Protein AF-A0A1R3JI22-F1 (afdb_monomer_lite)

Sequence (81 aa):
MAANTQQFGYREDYSREGNTRRINEVSTHSTSLEQQLQETNQQVAALIDLFNANFSSVPKSCGICKQGHYADKCPSLEHTA

Structure (mmCIF, N/CA/C/O backbone):
data_AF-A0A1R3JI22-F1
#
_entry.id   AF-A0A1R3JI22-F1
#
loop_
_atom_site.group_PDB
_atom_site.id
_atom_site.type_symbol
_atom_site.label_atom_id
_atom_site.label_alt_id
_atom_site.label_comp_id
_atom_site.label_asym_id
_atom_site.label_entity_id
_atom_site.label_seq_id
_atom_site.pdbx_PDB_ins_code
_atom_site.Cartn_x
_atom_site.Cartn_y
_atom_site.Cartn_z
_atom_site.occupancy
_atom_site.B_iso_or_equiv
_atom_site.auth_seq_id
_atom_site.auth_comp_id
_atom_site.auth_asym_id
_atom_site.auth_atom_id
_atom_site.pdbx_PDB_model_num
ATOM 1 N N . MET A 1 1 ? -39.529 -17.003 57.052 1.00 48.59 1 MET A N 1
ATOM 2 C CA . MET A 1 1 ? -38.863 -16.460 55.848 1.00 48.59 1 MET A CA 1
ATOM 3 C C . MET A 1 1 ? -37.823 -15.471 56.336 1.00 48.59 1 MET A C 1
ATOM 5 O O . MET A 1 1 ? -38.200 -14.533 57.024 1.00 48.59 1 MET A O 1
ATOM 9 N N . ALA A 1 2 ? -36.536 -15.740 56.122 1.00 50.66 2 ALA A N 1
ATOM 10 C CA . ALA A 1 2 ? -35.473 -14.856 56.595 1.00 50.66 2 ALA A CA 1
ATOM 11 C C . ALA A 1 2 ? -35.355 -13.643 55.659 1.00 50.66 2 ALA A C 1
ATOM 13 O O . ALA A 1 2 ? -35.289 -13.811 54.442 1.00 50.66 2 ALA A O 1
ATOM 14 N N . ALA A 1 3 ? -35.361 -12.434 56.223 1.00 56.50 3 ALA A N 1
ATOM 15 C CA . ALA A 1 3 ? -35.155 -11.198 55.481 1.00 56.50 3 ALA A CA 1
ATOM 16 C C . ALA A 1 3 ? -33.687 -11.116 55.033 1.00 56.50 3 ALA A C 1
ATOM 18 O O . ALA A 1 3 ? -32.778 -11.059 55.858 1.00 56.50 3 ALA A O 1
ATOM 19 N N . ASN A 1 4 ? -33.457 -11.145 53.719 1.00 49.78 4 ASN A N 1
ATOM 20 C CA . ASN A 1 4 ? -32.139 -10.986 53.115 1.00 49.78 4 ASN A CA 1
ATOM 21 C C . ASN A 1 4 ? -31.796 -9.492 53.057 1.00 49.78 4 ASN A C 1
ATOM 23 O O . ASN A 1 4 ? -31.980 -8.824 52.042 1.00 49.78 4 ASN A O 1
ATOM 27 N N . THR A 1 5 ? -31.348 -8.946 54.182 1.00 56.97 5 THR A N 1
ATOM 28 C CA . THR A 1 5 ? -30.676 -7.648 54.216 1.00 56.97 5 THR A CA 1
ATOM 29 C C . THR A 1 5 ? -29.244 -7.840 53.731 1.00 56.97 5 THR A C 1
ATOM 31 O O . THR A 1 5 ? -28.317 -7.967 54.531 1.00 56.97 5 THR A O 1
ATOM 34 N N . GLN A 1 6 ? -29.058 -7.873 52.408 1.00 61.84 6 GLN A N 1
ATOM 35 C CA . GLN A 1 6 ? -27.762 -7.569 51.809 1.00 61.84 6 GLN A CA 1
ATOM 36 C C . GLN A 1 6 ? -27.445 -6.109 52.125 1.00 61.84 6 GLN A C 1
ATOM 38 O O . GLN A 1 6 ? -27.857 -5.173 51.444 1.00 61.84 6 GLN A O 1
ATOM 43 N N . GLN A 1 7 ? -26.755 -5.939 53.246 1.00 56.00 7 GLN A N 1
ATOM 44 C CA . GLN A 1 7 ? -26.091 -4.720 53.649 1.00 56.00 7 GLN A CA 1
ATOM 45 C C . GLN A 1 7 ? -25.015 -4.433 52.598 1.00 56.00 7 GLN A C 1
ATOM 47 O O . GLN A 1 7 ? -23.894 -4.934 52.684 1.00 56.00 7 GLN A O 1
ATOM 52 N N . PHE A 1 8 ? -25.356 -3.650 51.574 1.00 61.06 8 PHE A N 1
ATOM 53 C CA . PHE A 1 8 ? -24.343 -2.957 50.793 1.00 61.06 8 PHE A CA 1
ATOM 54 C C . PHE A 1 8 ? -23.674 -1.990 51.769 1.00 61.06 8 PHE A C 1
ATOM 56 O O . PHE A 1 8 ? -24.229 -0.945 52.099 1.00 61.06 8 PHE A O 1
ATOM 63 N N . GLY A 1 9 ? -22.538 -2.403 52.337 1.00 56.59 9 GLY A N 1
ATOM 64 C CA . GLY A 1 9 ? -21.716 -1.517 53.150 1.00 56.59 9 GLY A CA 1
ATOM 65 C C . GLY A 1 9 ? -21.437 -0.234 52.371 1.00 56.59 9 GLY A C 1
ATOM 66 O O . GLY A 1 9 ? -21.345 -0.266 51.141 1.00 56.59 9 GLY A O 1
ATOM 67 N N . TYR A 1 10 ? -21.335 0.889 53.085 1.00 56.34 10 TYR A N 1
ATOM 68 C CA . TYR A 1 10 ? -20.847 2.134 52.506 1.00 56.34 10 TYR A CA 1
ATOM 69 C C . TYR A 1 10 ? -19.546 1.827 51.765 1.00 56.34 10 TYR A C 1
ATOM 71 O O . TYR A 1 10 ? -18.566 1.404 52.373 1.00 56.34 10 TYR A O 1
ATOM 79 N N . ARG A 1 11 ? -19.551 1.979 50.439 1.00 58.16 11 ARG A N 1
ATOM 80 C CA . ARG A 1 11 ? -18.298 2.060 49.704 1.00 58.16 11 ARG A CA 1
ATOM 81 C C . ARG A 1 11 ? -17.735 3.422 50.050 1.00 58.16 11 ARG A C 1
ATOM 83 O O . ARG A 1 11 ? -18.286 4.429 49.620 1.00 58.16 11 ARG A O 1
ATOM 90 N N . GLU A 1 12 ? -16.675 3.458 50.848 1.00 51.97 12 GLU A N 1
ATOM 91 C CA . GLU A 1 12 ? -15.785 4.604 50.797 1.00 51.97 12 GLU A CA 1
ATOM 92 C C . GLU A 1 12 ? -15.345 4.746 49.339 1.00 51.97 12 GLU A C 1
ATOM 94 O O . GLU A 1 12 ? -14.630 3.895 48.799 1.00 51.97 12 GLU A O 1
ATOM 99 N N . ASP A 1 13 ? -15.839 5.795 48.681 1.00 56.34 13 ASP A N 1
ATOM 100 C CA . ASP A 1 13 ? -15.288 6.310 47.437 1.00 56.34 13 ASP A CA 1
ATOM 101 C C . ASP A 1 13 ? -13.870 6.798 47.743 1.00 56.34 13 ASP A C 1
ATOM 103 O O . ASP A 1 13 ? -13.589 7.990 47.877 1.00 56.34 13 ASP A O 1
ATOM 107 N N . TYR A 1 14 ? -12.949 5.848 47.906 1.00 50.25 14 TYR A N 1
ATOM 108 C CA . TYR A 1 14 ? -11.536 6.121 47.790 1.00 50.25 14 TYR A CA 1
ATOM 109 C C . TYR A 1 14 ? -11.346 6.612 46.364 1.00 50.25 14 TYR A C 1
ATOM 111 O O . TYR A 1 14 ? -11.291 5.823 45.417 1.00 50.25 14 TYR A O 1
ATOM 119 N N . SER A 1 15 ? -11.266 7.934 46.233 1.00 57.22 15 SER A N 1
ATOM 120 C CA . SER A 1 15 ? -10.685 8.628 45.094 1.00 57.22 15 SER A CA 1
ATOM 121 C C . SER A 1 15 ? -9.226 8.178 44.992 1.00 57.22 15 SER A C 1
ATOM 123 O O . SER A 1 15 ? -8.299 8.821 45.475 1.00 57.22 15 SER A O 1
ATOM 125 N N . ARG A 1 16 ? -9.036 6.956 44.496 1.00 52.53 16 ARG A N 1
ATOM 126 C CA . ARG A 1 16 ? -7.746 6.325 44.288 1.00 52.53 16 ARG A CA 1
ATOM 127 C C . ARG A 1 16 ? -7.470 6.489 42.811 1.00 52.53 16 ARG A C 1
ATOM 129 O O . ARG A 1 16 ? -8.058 5.800 41.982 1.00 52.53 16 ARG A O 1
ATOM 136 N N . GLU A 1 17 ? -6.594 7.438 42.524 1.00 54.31 17 GLU A N 1
ATOM 137 C CA . GLU A 1 17 ? -5.990 7.780 41.235 1.00 54.31 17 GLU A CA 1
ATOM 138 C C . GLU A 1 17 ? -5.208 6.591 40.637 1.00 54.31 17 GLU A C 1
ATOM 140 O O . GLU A 1 17 ? -4.006 6.642 40.397 1.00 54.31 17 GLU A O 1
ATOM 145 N N . GLY A 1 18 ? -5.875 5.459 40.435 1.00 51.44 18 GLY A N 1
ATOM 146 C CA . GLY A 1 18 ? -5.251 4.210 40.038 1.00 51.44 18 GLY A CA 1
ATOM 147 C C . GLY A 1 18 ? -6.281 3.245 39.486 1.00 51.44 18 GLY A C 1
ATOM 148 O O . GLY A 1 18 ? -6.762 2.383 40.212 1.00 51.44 18 GLY A O 1
ATOM 149 N N . ASN A 1 19 ? -6.594 3.419 38.199 1.00 57.38 19 ASN A N 1
ATOM 150 C CA . ASN A 1 19 ? -7.143 2.418 37.279 1.00 57.38 19 ASN A CA 1
ATOM 151 C C . ASN A 1 19 ? -8.068 1.363 37.924 1.00 57.38 19 ASN A C 1
ATOM 153 O O . ASN A 1 19 ? -7.785 0.162 37.904 1.00 57.38 19 ASN A O 1
ATOM 157 N N . THR A 1 20 ? -9.179 1.800 38.516 1.00 57.78 20 THR A N 1
ATOM 158 C CA . THR A 1 20 ? -10.251 0.905 38.956 1.00 57.78 20 THR A CA 1
ATOM 159 C C . THR A 1 20 ? -11.059 0.476 37.737 1.00 57.78 20 THR A C 1
ATOM 161 O O . THR A 1 20 ? -12.122 1.024 37.444 1.00 57.78 20 THR A O 1
ATOM 164 N N . ARG A 1 21 ? -10.540 -0.516 37.005 1.00 63.94 21 ARG A N 1
ATOM 165 C CA . ARG A 1 21 ? -11.277 -1.142 35.903 1.00 63.94 21 ARG A CA 1
ATOM 166 C C . ARG A 1 21 ? -12.648 -1.602 36.399 1.00 63.94 21 ARG A C 1
ATOM 168 O O . ARG A 1 21 ? -12.738 -2.379 37.357 1.00 63.94 21 ARG A O 1
ATOM 175 N N . ARG A 1 22 ? -13.730 -1.105 35.793 1.00 71.75 22 ARG A N 1
ATOM 176 C CA . ARG A 1 22 ? -15.096 -1.510 36.167 1.00 71.75 22 ARG A CA 1
ATOM 177 C C . ARG A 1 22 ? -15.285 -2.960 35.722 1.00 71.75 22 ARG A C 1
ATOM 179 O O . ARG A 1 22 ? -14.899 -3.317 34.620 1.00 71.75 22 ARG A O 1
ATOM 186 N N . ILE A 1 23 ? -15.920 -3.786 36.555 1.00 64.94 23 ILE A N 1
ATOM 187 C CA . ILE A 1 23 ? -16.051 -5.250 36.362 1.00 64.94 23 ILE A CA 1
ATOM 188 C C . ILE A 1 23 ? -16.695 -5.638 35.007 1.00 64.94 23 ILE A C 1
ATOM 190 O O . ILE A 1 23 ? -16.503 -6.753 34.542 1.00 64.94 23 ILE A O 1
ATOM 194 N N . ASN A 1 24 ? -17.376 -4.699 34.336 1.00 62.44 24 ASN A N 1
ATOM 195 C CA . ASN A 1 24 ? -18.011 -4.881 33.026 1.00 62.44 24 ASN A CA 1
ATOM 196 C C . ASN A 1 24 ? -17.525 -3.875 31.965 1.00 62.44 24 ASN A C 1
ATOM 198 O O . ASN A 1 24 ? -18.272 -3.551 31.040 1.00 62.44 24 ASN A O 1
ATOM 202 N N . GLU A 1 25 ? -16.332 -3.295 32.109 1.00 65.38 25 GLU A N 1
ATOM 203 C CA . GLU A 1 25 ? -15.799 -2.442 31.048 1.00 65.38 25 GLU A CA 1
ATOM 204 C C . GLU A 1 25 ? -15.410 -3.297 29.835 1.00 65.38 25 GLU A C 1
ATOM 206 O O . GLU A 1 25 ? -14.548 -4.171 29.900 1.00 65.38 25 GLU A O 1
ATOM 211 N N . VAL A 1 26 ? -16.082 -3.063 28.711 1.00 64.00 26 VAL A N 1
ATOM 212 C CA . VAL A 1 26 ? -15.674 -3.619 27.423 1.00 64.00 26 VAL A CA 1
ATOM 213 C C . VAL A 1 26 ? -14.691 -2.625 26.828 1.00 64.00 26 VAL A C 1
ATOM 215 O O . VAL A 1 26 ? -15.018 -1.456 26.629 1.00 64.00 26 VAL A O 1
ATOM 218 N N . SER A 1 27 ? -13.458 -3.069 26.612 1.00 61.34 27 SER A N 1
ATOM 219 C CA . SER A 1 27 ? -12.403 -2.218 26.078 1.00 61.34 27 SER A CA 1
ATOM 220 C C . SER A 1 27 ? -12.771 -1.724 24.674 1.00 61.34 27 SER A C 1
ATOM 222 O O . SER A 1 27 ? -12.984 -2.521 23.766 1.00 61.34 27 SER A O 1
ATOM 224 N N . THR A 1 28 ? -12.800 -0.407 24.469 1.00 62.00 28 THR A N 1
ATOM 225 C CA . THR A 1 28 ? -12.976 0.225 23.146 1.00 62.00 28 THR A CA 1
ATOM 226 C C . THR A 1 28 ? -11.706 0.145 22.285 1.00 62.00 28 THR A C 1
ATOM 228 O O . THR A 1 28 ? -11.627 0.729 21.203 1.00 62.00 28 THR A O 1
ATOM 231 N N . HIS A 1 29 ? -10.673 -0.574 22.738 1.00 59.34 29 HIS A N 1
ATOM 232 C CA . HIS A 1 29 ? -9.415 -0.714 22.005 1.00 59.34 29 HIS A CA 1
ATOM 233 C C . HIS A 1 29 ? -9.583 -1.473 20.686 1.00 59.34 29 HIS A C 1
ATOM 235 O O . HIS A 1 29 ? -8.807 -1.235 19.767 1.00 59.34 29 HIS A O 1
ATOM 241 N N . SER A 1 30 ? -10.614 -2.314 20.553 1.00 58.09 30 SER A N 1
ATOM 242 C CA . SER A 1 30 ? -10.958 -2.979 19.290 1.00 58.09 30 SER A CA 1
ATOM 243 C C . SER A 1 30 ? -11.259 -1.956 18.194 1.00 58.09 30 SER A C 1
ATOM 245 O O . SER A 1 30 ? -10.580 -1.947 17.172 1.00 58.09 30 SER A O 1
ATOM 247 N N . THR A 1 31 ? -12.141 -0.988 18.479 1.00 68.69 31 THR A N 1
ATOM 248 C CA . THR A 1 31 ? -12.454 0.103 17.543 1.00 68.69 31 THR A CA 1
ATOM 249 C C . THR A 1 31 ? -11.242 0.987 17.247 1.00 68.69 31 THR A C 1
ATOM 251 O O . THR A 1 31 ? -11.078 1.447 16.123 1.00 68.69 31 THR A O 1
ATOM 254 N N . SER A 1 32 ? -10.349 1.184 18.225 1.00 81.44 32 SER A N 1
ATOM 255 C CA . SER A 1 32 ? -9.116 1.960 18.033 1.00 81.44 32 SER A CA 1
ATOM 256 C C . SER A 1 32 ? -8.108 1.244 17.129 1.00 81.44 32 SER A C 1
ATOM 258 O O . SER A 1 32 ? -7.442 1.895 16.329 1.00 81.44 32 SER A O 1
ATOM 260 N N . LEU A 1 33 ? -7.981 -0.080 17.249 1.00 85.06 33 LEU A N 1
ATOM 261 C CA . LEU A 1 33 ? -7.075 -0.875 16.422 1.00 85.06 33 LEU A CA 1
ATOM 262 C C . LEU A 1 33 ? -7.593 -0.986 14.985 1.00 85.06 33 LEU A C 1
ATOM 264 O O . LEU A 1 33 ? -6.818 -0.843 14.042 1.00 85.06 33 LEU A O 1
ATOM 268 N N . GLU A 1 34 ? -8.896 -1.211 14.819 1.00 87.19 34 GLU A N 1
ATOM 269 C CA . GLU A 1 34 ? -9.555 -1.245 13.509 1.00 87.19 34 GLU A CA 1
ATOM 270 C C . GLU A 1 34 ? -9.413 0.096 12.781 1.00 87.19 34 GLU A C 1
ATOM 272 O O . GLU A 1 34 ? -9.055 0.128 11.602 1.00 87.19 34 GLU A O 1
ATOM 277 N N . GLN A 1 35 ? -9.595 1.205 13.501 1.00 88.56 35 GLN A N 1
ATOM 278 C CA . GLN A 1 35 ? -9.371 2.544 12.966 1.00 88.56 35 GLN A CA 1
ATOM 279 C C . GLN A 1 35 ? -7.907 2.747 12.546 1.00 88.56 35 GLN A C 1
ATOM 281 O O . GLN A 1 35 ? -7.644 3.165 11.420 1.00 88.56 35 GLN A O 1
ATOM 286 N N . GLN A 1 36 ? -6.950 2.378 13.400 1.00 91.94 36 GLN A N 1
ATOM 287 C CA . GLN A 1 36 ? -5.526 2.524 13.092 1.00 91.94 36 GLN A CA 1
ATOM 288 C C . GLN A 1 36 ? -5.103 1.670 11.882 1.00 91.94 36 GLN A C 1
ATOM 290 O O . GLN A 1 36 ? -4.286 2.103 11.064 1.00 91.94 36 GLN A O 1
ATOM 295 N N . LEU A 1 37 ? -5.674 0.470 11.732 1.00 95.00 37 LEU A N 1
ATOM 296 C CA . LEU A 1 37 ? -5.485 -0.378 10.551 1.00 95.00 37 LEU A CA 1
ATOM 297 C C . LEU A 1 37 ? -6.037 0.288 9.289 1.00 95.00 37 LEU A C 1
ATOM 299 O O . LEU A 1 37 ? -5.368 0.293 8.254 1.00 95.00 37 LEU A O 1
ATOM 303 N N . GLN A 1 38 ? -7.231 0.876 9.367 1.00 93.94 38 GLN A N 1
ATOM 304 C CA . GLN A 1 38 ? -7.829 1.597 8.248 1.00 93.94 38 GLN A CA 1
ATOM 305 C C . GLN A 1 38 ? -6.987 2.814 7.837 1.00 93.94 38 GLN A C 1
ATOM 307 O O . GLN A 1 38 ? -6.714 2.985 6.648 1.00 93.94 38 GLN A O 1
ATOM 312 N N . GLU A 1 39 ? -6.525 3.616 8.796 1.00 94.75 39 GLU A N 1
ATOM 313 C CA . GLU A 1 39 ? -5.644 4.765 8.543 1.00 94.75 39 GLU A CA 1
ATOM 314 C C . GLU A 1 39 ? -4.315 4.330 7.910 1.00 94.75 39 GLU A C 1
ATOM 316 O O . GLU A 1 39 ? -3.865 4.917 6.926 1.00 94.75 39 GLU A O 1
ATOM 321 N N . THR A 1 40 ? -3.715 3.249 8.413 1.00 95.75 40 THR A N 1
ATOM 322 C CA . THR A 1 40 ? -2.473 2.690 7.855 1.00 95.75 40 THR A CA 1
ATOM 323 C C . THR A 1 40 ? -2.673 2.228 6.412 1.00 95.75 40 THR A C 1
ATOM 325 O O . THR A 1 40 ? -1.864 2.548 5.541 1.00 95.75 40 THR A O 1
ATOM 328 N N . ASN A 1 41 ? -3.769 1.522 6.123 1.00 97.12 41 ASN A N 1
ATOM 329 C CA . ASN A 1 41 ? -4.082 1.074 4.765 1.00 97.12 41 ASN A CA 1
ATOM 330 C C . ASN A 1 41 ? -4.258 2.254 3.799 1.00 97.12 41 ASN A C 1
ATOM 332 O O . ASN A 1 41 ? -3.791 2.191 2.661 1.00 97.12 41 ASN A O 1
ATOM 336 N N . GLN A 1 42 ? -4.879 3.346 4.252 1.00 96.94 42 GLN A N 1
ATOM 337 C CA . GLN A 1 42 ? -5.012 4.566 3.451 1.00 96.94 42 GLN A CA 1
ATOM 338 C C . GLN A 1 42 ? -3.653 5.218 3.168 1.00 96.94 42 GLN A C 1
ATOM 340 O O . GLN A 1 42 ? -3.397 5.628 2.036 1.00 96.94 42 GLN A O 1
ATOM 345 N N . GLN A 1 43 ? -2.757 5.268 4.158 1.00 97.38 43 GLN A N 1
ATOM 346 C CA . GLN A 1 43 ? -1.399 5.786 3.962 1.00 97.38 43 GLN A CA 1
ATOM 347 C C . GLN A 1 43 ? -0.605 4.936 2.963 1.00 97.38 43 GLN A C 1
ATOM 349 O O . GLN A 1 43 ? 0.059 5.484 2.083 1.00 97.38 43 GLN A O 1
ATOM 354 N N . VAL A 1 44 ? -0.705 3.606 3.049 1.00 97.50 44 VAL A N 1
ATOM 355 C CA . VAL A 1 44 ? -0.052 2.692 2.099 1.00 97.50 44 VAL A CA 1
ATOM 356 C C . VAL A 1 44 ? -0.575 2.910 0.679 1.00 97.50 44 VAL A C 1
ATOM 358 O O . VAL A 1 44 ? 0.228 3.004 -0.248 1.00 97.50 44 VAL A O 1
ATOM 361 N N . ALA A 1 45 ? -1.891 3.048 0.498 1.00 97.12 45 ALA A N 1
ATOM 362 C CA . ALA A 1 45 ? -2.477 3.331 -0.812 1.00 97.12 45 ALA A CA 1
ATOM 363 C C . ALA A 1 45 ? -1.955 4.655 -1.397 1.00 97.12 45 ALA A C 1
ATOM 365 O O . ALA A 1 45 ? -1.477 4.676 -2.529 1.00 97.12 45 ALA A O 1
ATOM 366 N N . ALA A 1 46 ? -1.933 5.727 -0.600 1.00 96.62 46 ALA A N 1
ATOM 367 C CA . ALA A 1 46 ? -1.407 7.022 -1.033 1.00 96.62 46 ALA A CA 1
ATOM 368 C C . ALA A 1 46 ? 0.080 6.954 -1.427 1.00 96.62 46 ALA A C 1
ATOM 370 O O . ALA A 1 46 ? 0.497 7.578 -2.402 1.00 96.62 46 ALA A O 1
ATOM 371 N N . LEU A 1 47 ? 0.888 6.175 -0.700 1.00 96.12 47 LEU A N 1
ATOM 372 C CA . LEU A 1 47 ? 2.296 5.957 -1.041 1.00 96.12 47 LEU A CA 1
ATOM 373 C C . LEU A 1 47 ? 2.462 5.180 -2.353 1.00 96.12 47 LEU A C 1
ATOM 375 O O . LEU A 1 47 ? 3.342 5.516 -3.145 1.00 96.12 47 LEU A O 1
ATOM 379 N N . ILE A 1 48 ? 1.619 4.175 -2.602 1.00 94.69 48 ILE A N 1
ATOM 380 C CA . ILE A 1 48 ? 1.607 3.428 -3.867 1.00 94.69 48 ILE A CA 1
ATOM 381 C C . ILE A 1 48 ? 1.219 4.351 -5.025 1.00 94.69 48 ILE A C 1
ATOM 383 O O . ILE A 1 48 ? 1.887 4.339 -6.059 1.00 94.69 48 ILE A O 1
ATOM 387 N N . ASP A 1 49 ? 0.194 5.182 -4.849 1.00 94.81 49 ASP A N 1
ATOM 388 C CA . ASP A 1 49 ? -0.249 6.131 -5.873 1.00 94.81 49 ASP A CA 1
ATOM 389 C C . ASP A 1 49 ? 0.833 7.167 -6.183 1.00 94.81 49 ASP A C 1
ATOM 391 O O . ASP A 1 49 ? 1.130 7.421 -7.351 1.00 94.81 49 ASP A O 1
ATOM 395 N N . LEU A 1 50 ? 1.494 7.705 -5.154 1.00 94.12 50 LEU A N 1
ATOM 396 C CA . LEU A 1 50 ? 2.644 8.593 -5.320 1.00 94.12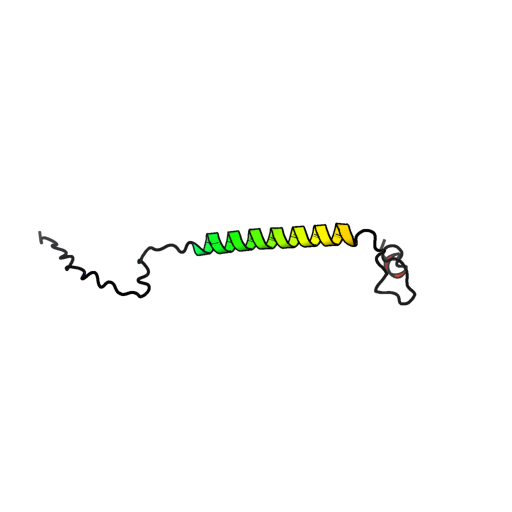 50 LEU A CA 1
ATOM 397 C C . LEU A 1 50 ? 3.797 7.894 -6.041 1.00 94.12 50 LEU A C 1
ATOM 399 O O . LEU A 1 50 ? 4.387 8.472 -6.955 1.00 94.12 50 LEU A O 1
ATOM 403 N N . PHE A 1 51 ? 4.118 6.656 -5.668 1.00 90.56 51 PHE A N 1
ATOM 404 C CA . PHE A 1 51 ? 5.162 5.892 -6.340 1.00 90.56 51 PHE A CA 1
ATOM 405 C C . PHE A 1 51 ? 4.818 5.669 -7.815 1.00 90.56 51 PHE A C 1
ATOM 407 O O . PHE A 1 51 ? 5.646 5.918 -8.688 1.00 90.56 51 PHE A O 1
ATOM 414 N N . ASN A 1 52 ? 3.584 5.278 -8.120 1.00 88.81 52 ASN A N 1
ATOM 415 C CA . ASN A 1 52 ? 3.140 5.086 -9.494 1.00 88.81 52 ASN A CA 1
ATOM 416 C C . ASN A 1 52 ? 3.159 6.404 -10.278 1.00 88.81 52 ASN A C 1
ATOM 418 O O . ASN A 1 52 ? 3.699 6.439 -11.378 1.00 88.81 52 ASN A O 1
ATOM 422 N N . ALA A 1 53 ? 2.669 7.508 -9.716 1.00 88.69 53 ALA A N 1
ATOM 423 C CA . ALA A 1 53 ? 2.690 8.809 -10.383 1.00 88.69 53 ALA A CA 1
ATOM 424 C C . ALA A 1 53 ? 4.118 9.285 -10.712 1.00 88.69 53 ALA A C 1
ATOM 426 O O . ALA A 1 53 ? 4.342 9.866 -11.773 1.00 88.69 53 ALA A O 1
ATOM 427 N N . ASN A 1 54 ? 5.088 9.021 -9.829 1.00 87.62 54 ASN A N 1
ATOM 428 C CA . ASN A 1 54 ? 6.471 9.476 -10.003 1.00 87.62 54 ASN A CA 1
ATOM 429 C C . ASN A 1 54 ? 7.343 8.503 -10.812 1.00 87.62 54 ASN A C 1
ATOM 431 O O . ASN A 1 54 ? 8.255 8.939 -11.512 1.00 87.62 54 ASN A O 1
ATOM 435 N N . PHE A 1 55 ? 7.084 7.196 -10.726 1.00 84.12 55 PHE A N 1
ATOM 436 C CA . PHE A 1 55 ? 7.976 6.159 -11.257 1.00 84.12 55 PHE A CA 1
ATOM 437 C C . PHE A 1 55 ? 7.331 5.248 -12.307 1.00 84.12 55 PHE A C 1
ATOM 439 O O . PHE A 1 55 ? 8.032 4.419 -12.883 1.00 84.12 55 PHE A O 1
ATOM 446 N N . SER A 1 56 ? 6.040 5.395 -12.628 1.00 77.75 56 SER A N 1
ATOM 447 C CA . SER A 1 56 ? 5.389 4.593 -13.683 1.00 77.75 56 SER A CA 1
ATOM 448 C C . SER A 1 56 ? 6.027 4.786 -15.058 1.00 77.75 56 SER A C 1
ATOM 450 O O . SER A 1 56 ? 5.939 3.886 -15.890 1.00 77.75 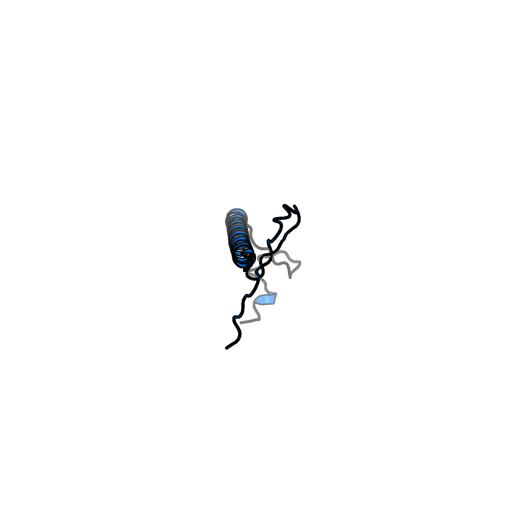56 SER A O 1
ATOM 452 N N . SER A 1 57 ? 6.625 5.948 -15.323 1.00 75.44 57 SER A N 1
ATOM 453 C CA . SER A 1 57 ? 7.320 6.232 -16.581 1.00 75.44 57 SER A CA 1
ATOM 454 C C . SER A 1 57 ? 8.776 5.769 -16.572 1.00 75.44 57 SER A C 1
ATOM 456 O O . SER A 1 57 ? 9.401 5.730 -17.632 1.00 75.44 57 SER A O 1
ATOM 458 N N . VAL A 1 58 ? 9.324 5.406 -15.404 1.00 75.81 58 VAL A N 1
ATOM 459 C CA . VAL A 1 58 ? 10.686 4.889 -15.308 1.00 75.81 58 VAL A CA 1
ATOM 460 C C . VAL A 1 58 ? 10.685 3.474 -15.867 1.00 75.81 58 VAL A C 1
ATOM 462 O O . VAL A 1 58 ? 9.985 2.600 -15.344 1.00 75.81 58 VAL A O 1
ATOM 465 N N . PRO A 1 59 ? 11.461 3.213 -16.927 1.00 73.06 59 PRO A N 1
ATOM 466 C CA . PRO A 1 59 ? 11.492 1.891 -17.502 1.00 73.06 59 PRO A CA 1
ATOM 467 C C . PRO A 1 59 ? 12.041 0.898 -16.480 1.00 73.06 59 PRO A C 1
ATOM 469 O O . PRO A 1 59 ? 13.157 1.052 -15.978 1.00 73.06 59 PRO A O 1
ATOM 472 N N . LYS A 1 60 ? 11.260 -0.136 -16.172 1.00 80.00 60 LYS A N 1
ATOM 473 C CA . LYS A 1 60 ? 11.709 -1.206 -15.283 1.00 80.00 60 LYS A CA 1
ATOM 474 C C . LYS A 1 60 ? 12.817 -1.964 -16.000 1.00 80.00 60 LYS A C 1
ATOM 476 O O . LYS A 1 60 ? 12.558 -2.618 -17.007 1.00 80.00 60 LYS A O 1
ATOM 481 N N . SER A 1 61 ? 14.049 -1.858 -15.517 1.00 82.88 61 SER A N 1
ATOM 482 C CA . SER A 1 61 ? 15.145 -2.681 -16.013 1.00 82.88 61 SER A CA 1
ATOM 483 C C . SER A 1 61 ? 15.022 -4.096 -15.455 1.00 82.88 61 SER A C 1
ATOM 485 O O . SER A 1 61 ? 14.523 -4.330 -14.353 1.00 82.88 61 SER A O 1
ATOM 487 N N . CYS A 1 62 ? 15.451 -5.069 -16.242 1.00 85.81 62 CYS A N 1
ATOM 488 C CA . CYS A 1 62 ? 15.518 -6.446 -15.809 1.00 85.81 62 CYS A CA 1
ATOM 489 C C . CYS A 1 62 ? 16.599 -6.606 -14.739 1.00 85.81 62 CYS A C 1
ATOM 491 O O . CYS A 1 62 ? 17.774 -6.359 -14.996 1.00 85.81 62 CYS A O 1
ATOM 493 N N . GLY A 1 63 ? 16.199 -7.061 -13.550 1.00 82.06 63 GLY A N 1
ATOM 494 C CA . GLY A 1 63 ? 17.126 -7.406 -12.469 1.00 82.06 63 GLY A CA 1
ATOM 495 C C . GLY A 1 63 ? 17.757 -8.798 -12.602 1.00 82.06 63 GLY A C 1
ATOM 496 O O . GLY A 1 63 ? 18.640 -9.138 -11.822 1.00 82.06 63 GLY A O 1
ATOM 497 N N . ILE A 1 64 ? 17.302 -9.612 -13.562 1.00 85.62 64 ILE A N 1
ATOM 498 C CA . ILE A 1 64 ? 17.735 -11.008 -13.745 1.00 85.62 64 ILE A CA 1
ATOM 499 C C . ILE A 1 64 ? 18.953 -11.075 -14.670 1.00 85.62 64 ILE A C 1
ATOM 501 O O . ILE A 1 64 ? 19.921 -11.783 -14.394 1.00 85.62 64 ILE A O 1
ATOM 505 N N . CYS A 1 65 ? 18.926 -10.329 -15.774 1.00 83.50 65 CYS A N 1
ATOM 506 C CA . CYS A 1 65 ? 19.961 -10.399 -16.796 1.00 83.50 65 CYS A CA 1
ATOM 507 C C . CYS A 1 65 ? 20.927 -9.218 -16.680 1.00 83.50 65 CYS A C 1
ATOM 509 O O . CYS A 1 65 ? 20.522 -8.062 -16.592 1.00 83.50 65 CYS A O 1
ATOM 511 N N . LYS A 1 66 ? 22.230 -9.498 -16.775 1.00 79.81 66 LYS A N 1
ATOM 512 C CA . LYS A 1 66 ? 23.276 -8.468 -16.665 1.00 79.81 66 LYS A CA 1
ATOM 513 C C . LYS A 1 66 ? 23.384 -7.544 -17.883 1.00 79.81 66 LYS A C 1
ATOM 515 O O . LYS A 1 66 ? 24.005 -6.494 -17.783 1.00 79.81 66 LYS A O 1
ATOM 520 N N . GLN A 1 67 ? 22.768 -7.919 -19.005 1.00 77.12 67 GLN A N 1
ATOM 521 C CA . GLN A 1 67 ? 22.855 -7.210 -20.288 1.00 77.12 67 GLN A CA 1
ATOM 522 C C . GLN A 1 67 ? 22.103 -5.865 -20.318 1.00 77.12 67 GLN A C 1
ATOM 524 O O . GLN A 1 67 ? 22.234 -5.145 -21.298 1.00 77.12 67 GLN A O 1
ATOM 529 N N . GLY A 1 68 ? 21.318 -5.527 -19.286 1.00 74.88 68 GLY A N 1
ATOM 530 C CA . GLY A 1 68 ? 20.560 -4.275 -19.231 1.00 74.88 68 GLY A CA 1
ATOM 531 C C . GLY A 1 68 ? 19.495 -4.187 -2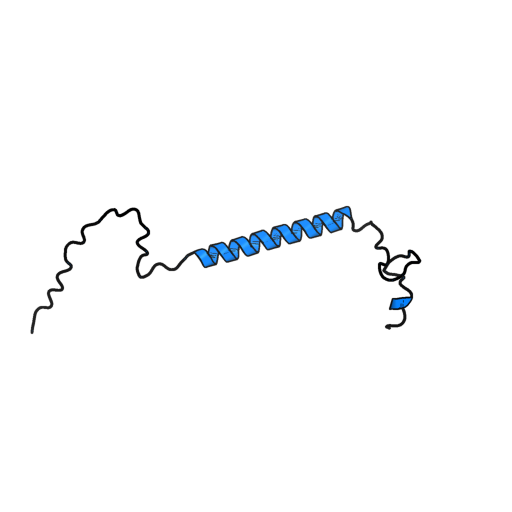0.327 1.00 74.88 68 GLY A C 1
ATOM 532 O O . GLY A 1 68 ? 19.709 -3.604 -21.382 1.00 74.88 68 GLY A O 1
ATOM 533 N N . HIS A 1 69 ? 18.319 -4.748 -20.070 1.00 83.00 69 HIS A N 1
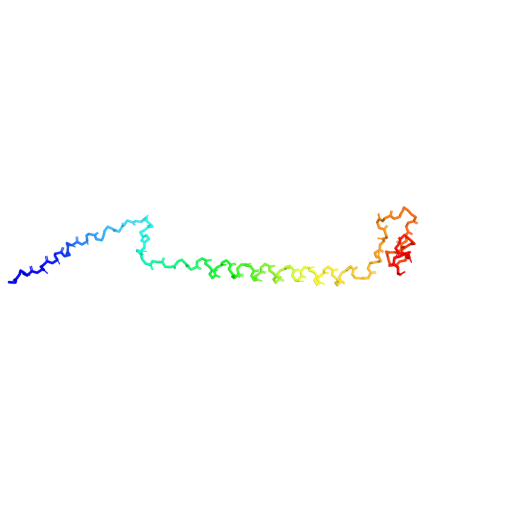ATOM 534 C CA . HIS A 1 69 ? 17.151 -4.618 -20.945 1.00 83.00 69 HIS A CA 1
ATOM 535 C C . HIS A 1 69 ? 15.910 -4.306 -20.109 1.00 83.00 69 HIS A C 1
ATOM 537 O O . HIS A 1 69 ? 15.951 -4.390 -18.881 1.00 83.00 69 HIS A O 1
ATOM 543 N N . TYR A 1 70 ? 14.802 -3.951 -20.755 1.00 83.19 70 TYR A N 1
ATOM 544 C CA . TYR A 1 70 ? 13.539 -3.748 -20.047 1.00 83.19 70 TYR A CA 1
ATOM 545 C C . TYR A 1 70 ? 12.970 -5.074 -19.533 1.00 83.19 70 TYR A C 1
ATOM 547 O O . TYR A 1 70 ? 13.139 -6.120 -20.164 1.00 83.19 70 TYR A O 1
ATOM 555 N N . ALA A 1 71 ? 12.337 -5.036 -18.363 1.00 83.56 71 ALA A N 1
ATOM 556 C CA . ALA A 1 71 ? 11.840 -6.211 -17.656 1.00 83.56 71 ALA A CA 1
ATOM 557 C C . ALA A 1 71 ? 10.776 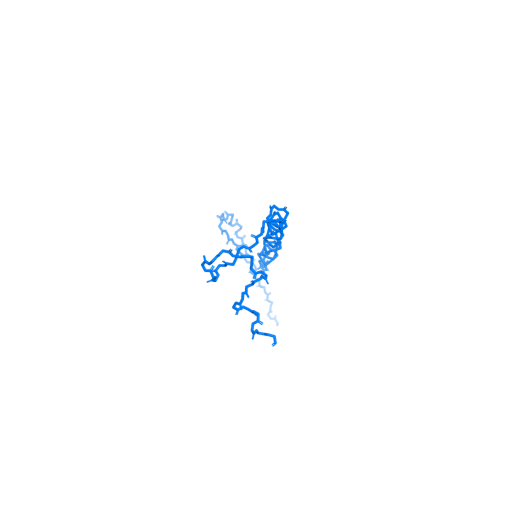-6.984 -18.456 1.00 83.56 71 ALA A C 1
ATOM 559 O O . ALA A 1 71 ? 10.738 -8.207 -18.369 1.00 83.56 71 ALA A O 1
ATOM 560 N N . ASP A 1 72 ? 9.967 -6.295 -19.267 1.00 81.56 72 ASP A N 1
ATOM 561 C CA . ASP A 1 72 ? 8.952 -6.887 -20.152 1.00 81.56 72 ASP A CA 1
ATOM 562 C C . ASP A 1 72 ? 9.551 -7.647 -21.344 1.00 81.56 72 ASP A C 1
ATOM 564 O O . ASP A 1 72 ? 8.913 -8.544 -21.882 1.00 81.56 72 ASP A O 1
ATOM 568 N N . LYS A 1 73 ? 10.794 -7.336 -21.726 1.00 82.69 73 LYS A N 1
ATOM 569 C CA . LYS A 1 73 ? 11.506 -7.974 -22.846 1.00 82.69 73 LYS A CA 1
ATOM 570 C C . LYS A 1 73 ? 12.540 -8.982 -22.366 1.00 82.69 73 LYS A C 1
ATOM 572 O O . LYS A 1 73 ? 13.609 -9.098 -22.959 1.00 82.69 73 LYS A O 1
ATOM 577 N N . CYS A 1 74 ? 12.291 -9.620 -21.223 1.00 85.56 74 CYS A N 1
ATOM 578 C CA . CYS A 1 74 ? 13.252 -10.533 -20.628 1.00 85.56 74 CYS A CA 1
ATOM 579 C C . CYS A 1 74 ? 13.316 -11.853 -21.397 1.00 85.56 74 CYS A C 1
ATOM 581 O O . CYS A 1 74 ? 12.379 -12.639 -21.272 1.00 85.56 74 CYS A O 1
ATOM 583 N N . PRO A 1 75 ? 14.433 -12.162 -22.089 1.00 82.31 75 PRO A N 1
ATOM 584 C CA . PRO A 1 75 ? 14.531 -13.378 -22.898 1.00 82.31 75 PRO A CA 1
ATOM 585 C C . PRO A 1 75 ? 14.372 -14.645 -22.053 1.00 82.31 75 PRO A C 1
ATOM 587 O O . PRO A 1 75 ? 13.872 -15.662 -22.513 1.00 82.31 75 PRO A O 1
ATOM 590 N N . SER A 1 76 ? 14.764 -14.583 -20.775 1.00 80.50 76 SER A N 1
ATOM 591 C CA . SER A 1 76 ? 14.614 -15.695 -19.833 1.00 80.50 76 SER A CA 1
ATOM 592 C C . SER A 1 76 ? 13.162 -15.968 -19.421 1.00 80.50 76 SER A C 1
ATOM 594 O O . SER A 1 76 ? 12.896 -17.040 -18.889 1.00 80.50 76 SER A O 1
ATOM 596 N N . LEU A 1 77 ? 12.238 -15.027 -19.646 1.00 76.75 77 LEU A N 1
ATOM 597 C CA . LEU A 1 77 ? 10.805 -15.188 -19.368 1.00 76.75 77 LEU A CA 1
ATOM 598 C C . LEU A 1 77 ? 9.996 -15.566 -20.621 1.00 76.75 77 LEU A C 1
ATOM 600 O O . LEU A 1 77 ? 8.888 -16.083 -20.487 1.00 76.75 77 LEU A O 1
ATOM 604 N N . GLU A 1 78 ? 10.547 -15.365 -21.825 1.00 69.19 78 GLU A N 1
ATOM 605 C CA . GLU A 1 78 ? 9.876 -15.658 -23.105 1.00 69.19 78 GLU A CA 1
ATOM 606 C C . GLU A 1 78 ? 9.606 -17.157 -23.339 1.00 69.19 78 GLU A C 1
ATOM 608 O O . GLU A 1 78 ? 8.795 -17.513 -24.186 1.00 69.19 78 GLU A O 1
ATOM 613 N N . HIS A 1 79 ? 10.226 -18.049 -22.562 1.00 62.81 79 HIS A N 1
ATOM 614 C CA . HIS A 1 79 ? 10.079 -19.506 -22.696 1.00 62.81 79 HIS A CA 1
ATOM 615 C C . HIS A 1 79 ? 8.964 -20.117 -21.829 1.00 62.81 79 HIS A C 1
ATOM 617 O O . HIS A 1 79 ? 8.850 -21.339 -21.758 1.00 62.81 79 HIS A O 1
ATOM 623 N N . THR A 1 80 ? 8.164 -19.293 -21.148 1.00 56.19 80 THR A N 1
ATOM 624 C CA . THR A 1 80 ? 7.152 -19.750 -20.173 1.00 56.19 80 THR A CA 1
ATOM 625 C C . THR A 1 80 ? 5.700 -19.618 -20.655 1.00 56.19 80 THR A C 1
ATOM 627 O O . THR A 1 80 ? 4.791 -19.611 -19.826 1.00 56.19 80 THR A O 1
ATOM 630 N N . ALA A 1 81 ? 5.478 -19.511 -21.970 1.00 52.88 81 ALA A N 1
ATOM 631 C CA . ALA A 1 81 ? 4.148 -19.506 -22.588 1.00 52.88 81 ALA A CA 1
ATOM 632 C C . ALA A 1 81 ? 3.760 -20.888 -23.133 1.00 52.88 81 ALA A C 1
ATOM 634 O O . ALA A 1 81 ? 4.628 -21.535 -23.762 1.00 52.88 81 ALA A O 1
#

Radius of gyration: 31.79 Å; chains: 1; bounding box: 62×29×80 Å

pLDDT: mean 74.49, std 15.49, range [48.59, 97.5]

Secondary structure (DSSP, 8-state):
-----------------S----TTPPPTHHHHHHHHHHHHHHHH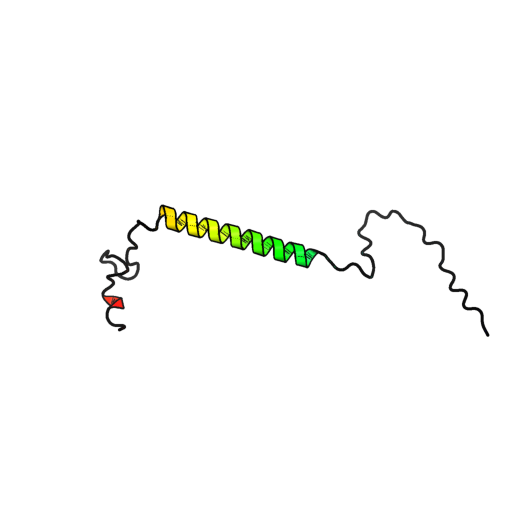HHHHHHHHHHHTTS--B-SS-TT--BGGG-TTTTT--

Organism: NCBI:txid93759

Foldseek 3Di:
DDDPPPPPDPPPPPPPPDDPDDPPDDDCVVVVVVVVVVVVVVVVVVVVVVCCVVCVPPFDWPPPDPPTDGNVPDPVCVPPD